Protein AF-A0A7S4W4R9-F1 (afdb_monomer_lite)

Organism: NCBI:txid311494

Foldseek 3Di:
DDDDDDDDDDDDPPPPPPPPPDDDDDADLVRVLVLVLCCVQPVVVNDCPVVVVLVVVVVCVVVVNDDPVVSVVVVCVVVVVVVVSCVVCVVVSVVSVVPPPVPCDPPDDDPDDDDDDDDDDDDDDDDDDDDDDD

Structure (mmCIF, N/CA/C/O backbone):
data_AF-A0A7S4W4R9-F1
#
_entry.id   AF-A0A7S4W4R9-F1
#
loop_
_atom_site.group_PDB
_atom_site.id
_atom_site.type_symbol
_atom_site.label_atom_id
_atom_site.label_alt_id
_atom_site.label_comp_id
_atom_site.label_asym_id
_atom_site.label_entity_id
_atom_site.label_seq_id
_atom_site.pdbx_PDB_ins_code
_atom_site.Cartn_x
_atom_site.Cartn_y
_atom_site.Cartn_z
_atom_site.occupancy
_atom_site.B_iso_or_equiv
_atom_site.auth_seq_id
_atom_site.auth_comp_id
_atom_site.auth_asym_id
_atom_site.auth_atom_id
_atom_site.pdbx_PDB_model_num
ATOM 1 N N . LYS A 1 1 ? 87.276 -8.033 19.273 1.00 43.31 1 LYS A N 1
ATOM 2 C CA . LYS A 1 1 ? 86.221 -7.350 18.477 1.00 43.31 1 LYS A CA 1
ATOM 3 C C . LYS A 1 1 ? 84.965 -8.210 18.523 1.00 43.31 1 LYS A C 1
ATOM 5 O O . LYS A 1 1 ? 85.010 -9.317 18.017 1.00 43.31 1 LYS A O 1
ATOM 10 N N . GLY A 1 2 ? 83.889 -7.735 19.144 1.00 46.25 2 GLY A N 1
ATOM 11 C CA . GLY A 1 2 ? 82.620 -8.465 19.208 1.00 46.25 2 GLY A CA 1
ATOM 12 C C . GLY A 1 2 ? 81.590 -7.671 20.000 1.00 46.25 2 GLY A C 1
ATOM 13 O O . GLY A 1 2 ? 81.431 -7.888 21.192 1.00 46.25 2 GLY A O 1
ATOM 14 N N . LYS A 1 3 ? 80.945 -6.690 19.359 1.00 40.06 3 LYS A N 1
ATOM 15 C CA . LYS A 1 3 ? 79.776 -5.993 19.913 1.00 40.06 3 LYS A CA 1
ATOM 16 C C . LYS A 1 3 ? 78.532 -6.567 19.237 1.00 40.06 3 LYS A C 1
ATOM 18 O O . LYS A 1 3 ? 78.140 -6.097 18.175 1.00 40.06 3 LYS A O 1
ATOM 23 N N . GLY A 1 4 ? 77.947 -7.596 19.845 1.00 40.94 4 GLY A N 1
ATOM 24 C CA . GLY A 1 4 ? 76.592 -8.048 19.538 1.00 40.94 4 GLY A CA 1
ATOM 25 C C . GLY A 1 4 ? 75.603 -7.083 20.181 1.00 40.94 4 GLY A C 1
ATOM 26 O O . GLY A 1 4 ? 75.517 -7.006 21.403 1.00 40.94 4 GLY A O 1
ATOM 27 N N . LYS A 1 5 ? 74.913 -6.287 19.363 1.00 42.03 5 LYS A N 1
ATOM 28 C CA . LYS A 1 5 ? 73.899 -5.333 19.816 1.00 42.03 5 LYS A CA 1
ATOM 29 C C . LYS A 1 5 ? 72.532 -5.963 19.572 1.00 42.03 5 LYS A C 1
ATOM 31 O O . LYS A 1 5 ? 72.115 -6.103 18.426 1.00 42.03 5 LYS A O 1
ATOM 36 N N . GLY A 1 6 ? 71.870 -6.366 20.653 1.00 40.69 6 GLY A N 1
ATOM 37 C CA . GLY A 1 6 ? 70.477 -6.785 20.619 1.00 40.69 6 GLY A CA 1
ATOM 38 C C . GLY A 1 6 ? 69.566 -5.640 20.172 1.00 40.69 6 GLY A C 1
ATOM 39 O O . GLY A 1 6 ? 69.774 -4.480 20.534 1.00 40.69 6 GLY A O 1
ATOM 40 N N . LYS A 1 7 ? 68.543 -5.987 19.395 1.00 38.56 7 LYS A N 1
ATOM 41 C CA . LYS A 1 7 ? 67.310 -5.214 19.261 1.00 38.56 7 LYS A CA 1
ATOM 42 C C . LYS A 1 7 ? 66.155 -6.202 19.320 1.00 38.56 7 LYS A C 1
ATOM 44 O O . LYS A 1 7 ? 65.970 -6.994 18.403 1.00 38.56 7 LYS A O 1
ATOM 49 N N . GLY A 1 8 ? 65.439 -6.173 20.437 1.00 31.72 8 GLY A N 1
ATOM 50 C CA . GLY A 1 8 ? 64.112 -6.754 20.526 1.00 31.72 8 GLY A CA 1
ATOM 51 C C . GLY A 1 8 ? 63.072 -5.865 19.849 1.00 31.72 8 GLY A C 1
ATOM 52 O O . GLY A 1 8 ? 63.358 -4.726 19.474 1.00 31.72 8 GLY A O 1
ATOM 53 N N . GLY A 1 9 ? 61.854 -6.396 19.787 1.00 31.45 9 GLY A N 1
ATOM 54 C CA . GLY A 1 9 ? 60.641 -5.588 19.797 1.00 31.45 9 GLY A CA 1
ATOM 55 C C . GLY A 1 9 ? 59.827 -5.598 18.509 1.00 31.45 9 GLY A C 1
ATOM 56 O O . GLY A 1 9 ? 60.102 -4.824 17.604 1.00 31.45 9 GLY A O 1
ATOM 57 N N . ALA A 1 10 ? 58.773 -6.417 18.540 1.00 39.72 10 ALA A N 1
ATOM 58 C CA . ALA A 1 10 ? 57.472 -6.221 17.899 1.00 39.72 10 ALA A CA 1
ATOM 59 C C . ALA A 1 10 ? 57.421 -6.117 16.362 1.00 39.72 10 ALA A C 1
ATOM 61 O O . ALA A 1 10 ? 57.492 -5.041 15.779 1.00 39.72 10 ALA A O 1
ATOM 62 N N . ALA A 1 11 ? 57.134 -7.249 15.716 1.00 40.50 11 ALA A N 1
ATOM 63 C CA . ALA A 1 11 ? 56.286 -7.240 14.530 1.00 40.50 11 ALA A CA 1
ATOM 64 C C . ALA A 1 11 ? 54.888 -7.676 14.981 1.00 40.50 11 ALA A C 1
ATOM 66 O O . ALA A 1 11 ? 54.640 -8.857 15.222 1.00 40.50 11 ALA A O 1
ATOM 67 N N . GLU A 1 12 ? 54.017 -6.687 15.173 1.00 39.41 12 GLU A N 1
ATOM 68 C CA . GLU A 1 12 ? 52.585 -6.867 15.377 1.00 39.41 12 GLU A CA 1
ATOM 69 C C . GLU A 1 12 ? 52.028 -7.808 14.307 1.00 39.41 12 GLU A C 1
ATOM 71 O O . GLU A 1 12 ? 52.211 -7.604 13.101 1.00 39.41 12 GLU A O 1
ATOM 76 N N . GLY A 1 13 ? 51.345 -8.859 14.760 1.00 38.56 13 GLY A N 1
ATOM 77 C CA . GLY A 1 13 ? 50.538 -9.688 13.889 1.00 38.56 13 GLY A CA 1
ATOM 78 C C . GLY A 1 13 ? 49.513 -8.800 13.198 1.00 38.56 13 GLY A C 1
ATOM 79 O O . GLY A 1 13 ? 48.609 -8.271 13.840 1.00 38.56 13 GLY A O 1
ATOM 80 N N . LYS A 1 14 ? 49.646 -8.642 11.877 1.00 41.41 14 LYS A N 1
ATOM 81 C CA . LYS A 1 14 ? 48.562 -8.158 11.022 1.00 41.41 14 LYS A CA 1
ATOM 82 C C . LYS A 1 14 ? 47.453 -9.203 11.056 1.00 41.41 14 LYS A C 1
ATOM 84 O O . LYS A 1 14 ? 47.350 -10.040 10.162 1.00 41.41 14 LYS A O 1
ATOM 89 N N . GLY A 1 15 ? 46.637 -9.154 12.106 1.00 39.94 15 GLY A N 1
ATOM 90 C CA . GLY A 1 15 ? 45.288 -9.679 12.067 1.00 39.94 15 GLY A CA 1
ATOM 91 C C . GLY A 1 15 ? 44.598 -8.962 10.921 1.00 39.94 15 GLY A C 1
ATOM 92 O O . GLY A 1 15 ? 44.301 -7.771 11.005 1.00 39.94 15 GLY A O 1
ATOM 93 N N . SER A 1 16 ? 44.421 -9.665 9.809 1.00 53.62 16 SER A N 1
ATOM 94 C CA . SER A 1 16 ? 43.418 -9.297 8.828 1.00 53.62 16 SER A CA 1
ATOM 95 C C . SER A 1 16 ? 42.101 -9.371 9.585 1.00 53.62 16 SER A C 1
ATOM 97 O O . SER A 1 16 ? 41.552 -10.446 9.794 1.00 53.62 16 SER A O 1
ATOM 99 N N . GLN A 1 17 ? 41.652 -8.229 10.105 1.00 60.06 17 GLN A N 1
ATOM 100 C CA . GLN A 1 17 ? 40.283 -8.088 10.561 1.00 60.06 17 GLN A CA 1
ATOM 101 C C . GLN A 1 17 ? 39.421 -8.282 9.318 1.00 60.06 17 GLN A C 1
ATOM 103 O O . GLN A 1 17 ? 39.212 -7.360 8.530 1.00 60.06 17 GLN A O 1
ATOM 108 N N . GLU A 1 18 ? 39.003 -9.525 9.103 1.00 61.38 18 GLU A N 1
ATOM 109 C CA . GLU A 1 18 ? 37.887 -9.870 8.247 1.00 61.38 18 GLU A CA 1
ATOM 110 C C . GLU A 1 18 ? 36.718 -9.023 8.748 1.00 61.38 18 GLU A C 1
A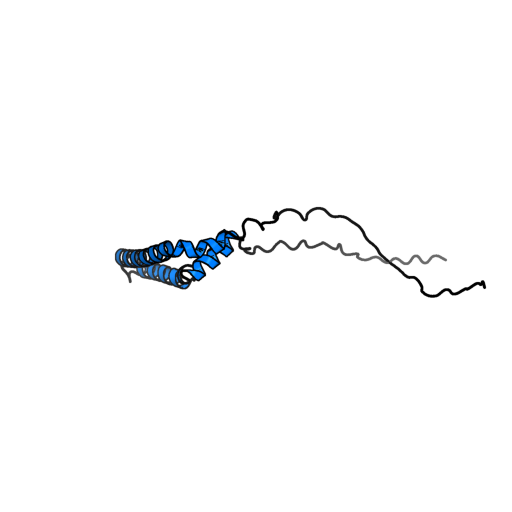TOM 112 O O . GLU A 1 18 ? 36.193 -9.241 9.842 1.00 61.38 18 GLU A O 1
ATOM 117 N N . ARG A 1 19 ? 36.402 -7.944 8.018 1.00 64.25 19 ARG A N 1
ATOM 118 C CA . ARG A 1 19 ? 35.240 -7.118 8.334 1.00 64.25 19 ARG A CA 1
ATOM 119 C C . ARG A 1 19 ? 34.048 -8.059 8.315 1.00 64.25 19 ARG A C 1
ATOM 121 O O . ARG A 1 19 ? 33.692 -8.562 7.253 1.00 64.25 19 ARG A O 1
ATOM 128 N N . VAL A 1 20 ? 33.450 -8.275 9.484 1.00 63.97 20 VAL A N 1
ATOM 129 C CA . VAL A 1 20 ? 32.154 -8.937 9.610 1.00 63.97 20 VAL A CA 1
ATOM 130 C C . VAL A 1 20 ? 31.231 -8.270 8.598 1.00 63.97 20 VAL A C 1
ATOM 132 O O . VAL A 1 20 ? 31.026 -7.055 8.662 1.00 63.97 20 VAL A O 1
ATOM 135 N N . ALA A 1 21 ? 30.752 -9.040 7.620 1.00 70.88 21 ALA A N 1
ATOM 136 C CA . ALA A 1 21 ? 29.835 -8.538 6.611 1.00 70.88 21 ALA A CA 1
ATOM 137 C C . ALA A 1 21 ? 28.650 -7.880 7.333 1.00 70.88 21 ALA A C 1
ATOM 139 O O . ALA A 1 21 ? 27.955 -8.520 8.127 1.00 70.88 21 ALA A O 1
ATOM 140 N N . SER A 1 22 ? 28.470 -6.573 7.135 1.00 81.00 22 SER A N 1
ATOM 141 C CA . SER A 1 22 ? 27.372 -5.836 7.753 1.00 81.00 22 SER A CA 1
ATOM 142 C C . SER A 1 22 ? 26.045 -6.406 7.252 1.00 81.00 22 SER A C 1
ATOM 144 O O . SER A 1 22 ? 25.896 -6.689 6.063 1.00 81.00 22 SER A O 1
ATOM 146 N N . ARG A 1 23 ? 25.062 -6.583 8.145 1.00 86.75 23 ARG A N 1
ATOM 147 C CA . ARG A 1 23 ? 23.721 -7.047 7.760 1.00 86.75 23 ARG A CA 1
ATOM 148 C C . ARG A 1 23 ? 22.991 -5.899 7.065 1.00 86.75 23 ARG A C 1
ATOM 150 O O . ARG A 1 23 ? 22.440 -5.029 7.731 1.00 86.75 23 ARG A O 1
ATOM 157 N N . HIS A 1 24 ? 23.041 -5.876 5.739 1.00 91.06 24 HIS A N 1
ATOM 158 C CA . HIS A 1 24 ? 22.332 -4.913 4.904 1.00 91.06 24 HIS A CA 1
ATOM 159 C C . HIS A 1 24 ? 21.387 -5.647 3.952 1.00 91.06 24 HIS A C 1
ATOM 161 O O . HIS A 1 24 ? 21.647 -6.782 3.554 1.00 91.06 24 HIS A O 1
ATOM 167 N N . MET A 1 25 ? 20.275 -4.999 3.608 1.00 91.38 25 MET A N 1
ATOM 168 C CA . MET A 1 25 ? 19.286 -5.547 2.682 1.00 91.38 25 MET A CA 1
ATOM 169 C C . MET A 1 25 ? 19.735 -5.279 1.245 1.00 91.38 25 MET A C 1
ATOM 171 O O . MET A 1 25 ? 19.865 -4.122 0.846 1.00 91.38 25 MET A O 1
ATOM 175 N N . VAL A 1 26 ? 19.954 -6.341 0.468 1.00 91.94 26 VAL A N 1
ATOM 176 C CA . VAL A 1 26 ? 20.214 -6.258 -0.976 1.00 91.94 26 VAL A CA 1
ATOM 177 C C . VAL A 1 26 ? 18.952 -6.720 -1.709 1.00 91.94 26 VAL A C 1
ATOM 179 O O . VAL A 1 26 ? 18.553 -7.874 -1.535 1.00 91.94 26 VAL A O 1
ATOM 182 N N . PRO A 1 27 ? 18.283 -5.854 -2.492 1.00 93.19 27 PRO A N 1
ATOM 183 C CA . PRO A 1 27 ? 17.062 -6.237 -3.184 1.00 93.19 27 PRO A CA 1
ATOM 184 C C . PRO A 1 27 ? 17.373 -7.202 -4.329 1.00 93.19 27 PRO A C 1
ATOM 186 O O . PRO A 1 27 ? 18.337 -7.026 -5.076 1.00 93.19 27 PRO A O 1
ATOM 189 N N . THR A 1 28 ? 16.529 -8.217 -4.489 1.00 93.88 28 THR A N 1
ATOM 190 C CA . THR A 1 28 ? 16.637 -9.143 -5.618 1.00 93.88 28 THR A CA 1
ATOM 191 C C . THR A 1 28 ? 16.158 -8.469 -6.909 1.00 93.88 28 THR A C 1
ATOM 193 O O . THR A 1 28 ? 15.332 -7.552 -6.858 1.00 93.88 28 THR A O 1
ATOM 196 N N . PRO A 1 29 ? 16.606 -8.925 -8.090 1.00 91.06 29 PRO A N 1
ATOM 197 C CA . PRO A 1 29 ? 16.125 -8.389 -9.368 1.00 91.06 29 PRO A CA 1
ATOM 198 C C . PRO A 1 29 ? 14.607 -8.516 -9.549 1.00 91.06 29 PRO A C 1
ATOM 200 O O . PRO A 1 29 ? 13.965 -7.603 -10.074 1.00 91.06 29 PRO A O 1
ATOM 203 N N . LEU A 1 30 ? 14.017 -9.598 -9.032 1.00 92.75 30 LEU A N 1
ATOM 204 C CA . LEU A 1 30 ? 12.566 -9.763 -8.969 1.00 92.75 30 LEU A CA 1
ATOM 205 C C . LEU A 1 30 ? 11.920 -8.711 -8.055 1.00 92.75 30 LEU A C 1
ATOM 207 O O . LEU A 1 30 ? 10.967 -8.052 -8.461 1.00 92.75 30 LEU A O 1
ATOM 211 N N . GLY A 1 31 ? 12.471 -8.494 -6.856 1.00 92.75 31 GLY A N 1
ATOM 212 C CA . GLY A 1 31 ? 11.989 -7.471 -5.924 1.00 92.75 31 GLY A CA 1
ATOM 213 C C . GLY A 1 31 ? 12.035 -6.061 -6.519 1.00 92.75 31 GLY A C 1
ATOM 214 O O . GLY A 1 31 ? 11.061 -5.321 -6.426 1.00 92.75 31 GLY A O 1
ATOM 215 N N . LEU A 1 32 ? 13.121 -5.714 -7.217 1.00 93.50 32 LEU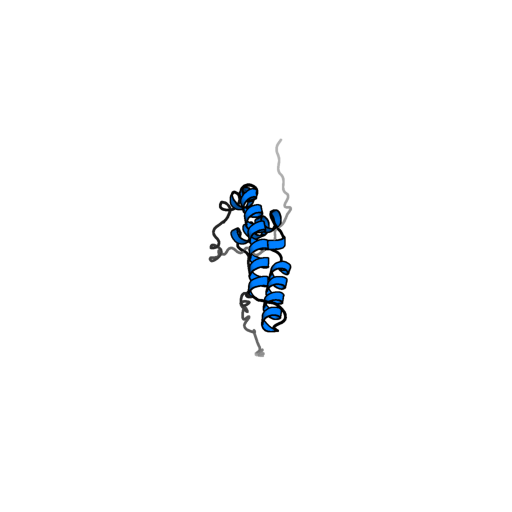 A N 1
ATOM 216 C CA . LEU A 1 32 ? 13.231 -4.444 -7.945 1.00 93.50 32 LEU A CA 1
ATOM 217 C C . LEU A 1 32 ? 12.175 -4.312 -9.049 1.00 93.50 32 LEU A C 1
ATOM 219 O O . LEU A 1 32 ? 11.666 -3.217 -9.278 1.00 93.50 32 LEU A O 1
ATOM 223 N N . SER A 1 33 ? 11.858 -5.408 -9.740 1.00 93.81 33 SER A N 1
ATOM 224 C CA . SER A 1 33 ? 10.831 -5.424 -10.789 1.00 93.81 33 SER A CA 1
ATOM 225 C C . SER A 1 33 ? 9.441 -5.191 -10.208 1.00 93.81 33 SER A C 1
ATOM 227 O O . SER A 1 33 ? 8.701 -4.376 -10.748 1.00 93.81 33 SER A O 1
ATOM 229 N N . PHE A 1 34 ? 9.121 -5.806 -9.065 1.00 93.50 34 PHE A N 1
ATOM 230 C CA . PHE A 1 34 ? 7.875 -5.533 -8.353 1.00 93.50 34 PHE A CA 1
ATOM 231 C C . PHE A 1 34 ? 7.784 -4.086 -7.876 1.00 93.50 34 PHE A C 1
ATOM 233 O O . PHE A 1 34 ? 6.794 -3.427 -8.170 1.00 93.50 34 PHE A O 1
ATOM 240 N N . CYS A 1 35 ? 8.811 -3.556 -7.208 1.00 93.31 35 CYS A N 1
ATOM 241 C CA . CYS A 1 35 ? 8.781 -2.166 -6.750 1.00 93.31 35 CYS A CA 1
ATOM 242 C C . CYS A 1 35 ? 8.548 -1.189 -7.912 1.00 93.31 35 CYS A C 1
ATOM 244 O O . CYS A 1 35 ? 7.722 -0.291 -7.796 1.00 93.31 35 CYS A O 1
ATOM 246 N N . ALA A 1 36 ? 9.226 -1.392 -9.046 1.00 93.12 36 ALA A N 1
ATOM 247 C CA . ALA A 1 36 ? 9.042 -0.554 -10.228 1.00 93.12 36 ALA A CA 1
ATOM 248 C C . ALA A 1 36 ? 7.645 -0.711 -10.859 1.00 93.12 36 ALA A C 1
ATOM 250 O O . ALA A 1 36 ? 7.043 0.280 -11.260 1.00 93.12 36 ALA A O 1
ATOM 251 N N . ALA A 1 37 ? 7.114 -1.936 -10.912 1.00 93.31 37 ALA A N 1
ATOM 252 C CA . ALA A 1 37 ? 5.780 -2.218 -11.431 1.00 93.31 37 ALA A CA 1
ATOM 253 C C . ALA A 1 37 ? 4.675 -1.550 -10.595 1.00 93.31 37 ALA A C 1
ATOM 255 O O . ALA A 1 37 ? 3.792 -0.891 -11.143 1.00 93.31 37 ALA A O 1
ATOM 256 N N . PHE A 1 38 ? 4.740 -1.685 -9.268 1.00 93.94 38 PHE A N 1
ATOM 257 C CA . PHE A 1 38 ? 3.780 -1.056 -8.361 1.00 93.94 38 PHE A CA 1
ATOM 258 C C . PHE A 1 38 ? 3.881 0.472 -8.398 1.00 93.94 38 PHE A C 1
ATOM 260 O O . PHE A 1 38 ? 2.847 1.126 -8.457 1.00 93.94 38 PHE A O 1
ATOM 267 N N . GLU A 1 39 ? 5.092 1.039 -8.465 1.00 93.88 39 GLU A N 1
ATOM 268 C CA . GLU A 1 39 ? 5.269 2.491 -8.615 1.00 93.88 39 GLU A CA 1
ATOM 269 C C . GLU A 1 39 ? 4.693 3.018 -9.942 1.00 93.88 39 GLU A C 1
ATOM 271 O O . GLU A 1 39 ? 4.243 4.158 -9.996 1.00 93.88 39 GLU A O 1
ATOM 276 N N . GLU A 1 40 ? 4.672 2.219 -11.017 1.00 92.50 40 GLU A N 1
ATOM 277 C CA . GLU A 1 40 ? 4.085 2.659 -12.289 1.00 92.50 40 GLU A CA 1
ATOM 278 C C . GLU A 1 40 ? 2.548 2.614 -12.302 1.00 92.50 40 GLU A C 1
ATOM 280 O O . GLU A 1 40 ? 1.915 3.478 -12.916 1.00 92.50 40 GLU A O 1
ATOM 285 N N . LEU A 1 41 ? 1.937 1.603 -11.677 1.00 92.62 41 LEU A N 1
ATOM 286 C CA . LEU A 1 41 ? 0.476 1.473 -11.660 1.00 92.62 41 LEU A CA 1
ATOM 287 C C . LEU A 1 41 ? -0.173 2.328 -10.576 1.00 92.62 41 LEU A C 1
ATOM 289 O O . LEU A 1 41 ? -1.075 3.108 -10.866 1.00 92.62 41 LEU A O 1
ATOM 293 N N . ASP A 1 42 ? 0.273 2.164 -9.334 1.00 93.31 42 ASP A N 1
ATOM 294 C CA . ASP A 1 42 ? -0.282 2.855 -8.178 1.00 93.31 42 ASP A CA 1
ATOM 295 C C . ASP A 1 42 ? 0.815 3.048 -7.114 1.00 93.31 42 ASP A C 1
ATOM 297 O O . ASP A 1 42 ? 1.016 2.176 -6.259 1.00 93.31 42 ASP A O 1
ATOM 301 N N . PRO A 1 43 ? 1.510 4.204 -7.129 1.00 93.19 43 PRO A N 1
ATOM 302 C CA . PRO A 1 43 ? 2.527 4.545 -6.137 1.00 93.19 43 PRO A CA 1
ATOM 303 C C . PRO A 1 43 ? 2.024 4.491 -4.695 1.00 93.19 43 PRO A C 1
ATOM 305 O O . PRO A 1 43 ? 2.804 4.398 -3.754 1.00 93.19 43 PRO A O 1
ATOM 308 N N . GLU A 1 44 ? 0.717 4.607 -4.476 1.00 94.31 44 GLU A N 1
ATOM 309 C CA . GLU A 1 44 ? 0.166 4.549 -3.132 1.00 94.31 44 GLU A CA 1
ATOM 310 C C . GLU A 1 44 ? 0.325 3.151 -2.520 1.00 94.31 44 GLU A C 1
ATOM 312 O O . GLU A 1 44 ? 0.478 3.042 -1.308 1.00 94.31 44 GLU A O 1
ATOM 317 N N . LEU A 1 45 ? 0.358 2.093 -3.342 1.00 92.56 45 LEU A N 1
ATOM 318 C CA . LEU A 1 45 ? 0.531 0.708 -2.890 1.00 92.56 45 LEU A CA 1
ATOM 319 C C . LEU A 1 45 ? 1.966 0.389 -2.439 1.00 92.56 45 LEU A C 1
ATOM 321 O O . LEU A 1 45 ? 2.157 -0.503 -1.614 1.00 92.56 45 LEU A O 1
ATOM 325 N N . SER A 1 46 ? 2.972 1.091 -2.970 1.00 92.06 46 SER A N 1
ATOM 326 C CA . SER A 1 46 ? 4.389 0.929 -2.601 1.00 92.06 46 SER A CA 1
ATOM 327 C C . SER A 1 46 ? 4.817 1.874 -1.473 1.00 92.06 46 SER A C 1
ATOM 329 O O . SER A 1 46 ? 5.796 1.604 -0.772 1.00 92.06 46 SER A O 1
ATOM 331 N N . ARG A 1 47 ? 4.111 2.997 -1.290 1.00 93.88 47 ARG A N 1
ATOM 332 C CA . ARG A 1 47 ? 4.505 4.046 -0.347 1.00 93.88 47 ARG A CA 1
ATOM 333 C C . ARG A 1 47 ? 3.974 3.785 1.073 1.00 93.88 47 ARG A C 1
ATOM 335 O O . ARG A 1 47 ? 2.816 3.417 1.251 1.00 93.88 47 ARG A O 1
ATOM 342 N N . PRO A 1 48 ? 4.768 4.087 2.119 1.00 96.81 48 PRO A N 1
ATOM 343 C CA . PRO A 1 48 ? 4.360 3.905 3.517 1.00 96.81 48 PRO A CA 1
ATOM 344 C C . PRO A 1 48 ? 3.059 4.593 3.991 1.00 96.81 48 PRO A C 1
ATOM 346 O O . PRO A 1 48 ? 2.421 4.034 4.884 1.00 96.81 48 PRO A O 1
ATOM 349 N N . PRO A 1 49 ? 2.633 5.772 3.481 1.00 96.25 49 PRO A N 1
ATOM 350 C CA . PRO A 1 49 ? 1.529 6.529 4.075 1.00 96.25 49 PRO A CA 1
ATOM 351 C C . PRO A 1 49 ? 0.197 5.784 4.165 1.00 96.25 49 PRO A C 1
ATOM 353 O O . PRO A 1 49 ? -0.486 5.913 5.178 1.00 96.25 49 PRO A O 1
ATOM 356 N N . ILE A 1 50 ? -0.170 4.983 3.155 1.00 95.12 50 ILE A N 1
ATOM 357 C CA . ILE A 1 50 ? -1.439 4.239 3.193 1.00 95.12 50 ILE A CA 1
ATOM 358 C C . ILE A 1 50 ? -1.448 3.243 4.352 1.00 95.12 50 ILE A C 1
ATOM 360 O O . ILE A 1 50 ? -2.429 3.143 5.084 1.00 95.12 50 ILE A O 1
ATOM 364 N N . ARG A 1 51 ? -0.317 2.564 4.573 1.00 96.69 51 ARG A N 1
ATOM 365 C CA . ARG A 1 51 ? -0.165 1.598 5.654 1.00 96.69 51 ARG A CA 1
ATOM 366 C C . ARG A 1 51 ? -0.097 2.288 7.013 1.00 96.69 51 ARG A C 1
ATOM 368 O O . ARG A 1 51 ? -0.755 1.832 7.942 1.00 96.69 51 ARG A O 1
ATOM 375 N N . ALA A 1 52 ? 0.623 3.403 7.109 1.00 97.56 52 ALA A N 1
ATOM 376 C CA . ALA A 1 52 ? 0.682 4.204 8.329 1.00 97.56 52 ALA A CA 1
ATOM 377 C C . ALA A 1 52 ? -0.716 4.687 8.757 1.00 97.56 52 ALA A C 1
ATOM 379 O O . ALA A 1 52 ? -1.070 4.594 9.928 1.00 97.56 52 ALA A O 1
ATOM 380 N N . PHE A 1 53 ? -1.543 5.127 7.804 1.00 95.94 53 PHE A N 1
ATOM 381 C CA . PHE A 1 53 ? -2.930 5.513 8.064 1.00 95.94 53 PHE A CA 1
ATOM 382 C C . PHE A 1 53 ? -3.790 4.338 8.561 1.00 95.94 53 PHE A C 1
ATOM 384 O O . PHE A 1 53 ? -4.598 4.498 9.473 1.00 95.94 53 PHE A O 1
ATOM 391 N N . MET A 1 54 ? -3.617 3.135 8.004 1.00 97.06 54 MET A N 1
ATOM 392 C CA . MET A 1 54 ? -4.304 1.934 8.503 1.00 97.06 54 MET A CA 1
ATOM 393 C C . MET A 1 54 ? -3.900 1.600 9.941 1.00 97.06 54 MET A C 1
ATOM 395 O O . MET A 1 54 ? -4.756 1.307 10.768 1.00 97.06 54 MET A O 1
ATOM 399 N N . GLU A 1 55 ? -2.610 1.674 10.259 1.00 97.69 55 GLU A N 1
ATOM 400 C CA . GLU A 1 55 ? -2.101 1.398 11.607 1.00 97.69 55 GLU A CA 1
ATOM 401 C C . GLU A 1 55 ? -2.585 2.436 12.629 1.00 97.69 55 GLU A C 1
ATOM 403 O O . GLU A 1 55 ? -2.929 2.075 13.753 1.00 97.69 55 GLU A O 1
ATOM 408 N N . GLN A 1 56 ? -2.713 3.705 12.227 1.00 97.75 56 GLN A N 1
ATOM 409 C CA . GLN A 1 56 ? -3.337 4.743 13.052 1.00 97.75 56 GLN A CA 1
ATOM 410 C C . GLN A 1 56 ? -4.813 4.452 13.340 1.00 97.75 56 GLN A C 1
ATOM 412 O O . GLN A 1 56 ? -5.242 4.604 14.480 1.00 97.75 56 GLN A O 1
ATOM 417 N N . GLN A 1 57 ? -5.581 3.986 12.352 1.00 97.38 57 GLN A N 1
ATOM 418 C CA . GLN A 1 57 ? -6.974 3.585 12.583 1.00 97.38 57 GLN A CA 1
ATOM 419 C C . GLN A 1 57 ? -7.064 2.400 13.552 1.00 97.38 57 GLN A C 1
ATOM 421 O O . GLN A 1 57 ? -7.924 2.387 14.427 1.00 97.38 57 GLN A O 1
ATOM 426 N N . VAL A 1 58 ? -6.148 1.429 13.454 1.00 97.75 58 VAL A N 1
ATOM 427 C CA . VAL A 1 58 ? -6.070 0.317 14.417 1.00 97.75 58 VAL A CA 1
ATOM 428 C C . VAL A 1 58 ? -5.792 0.831 15.833 1.00 97.75 58 VAL A C 1
ATOM 430 O O . VAL A 1 58 ? -6.423 0.364 16.780 1.00 97.75 58 VAL A O 1
ATOM 433 N N . GLN A 1 59 ? -4.910 1.822 15.983 1.00 98.06 59 GLN A N 1
ATOM 434 C CA . GLN A 1 59 ? -4.674 2.473 17.274 1.00 98.06 59 GLN A CA 1
ATOM 435 C C . GLN A 1 59 ? -5.935 3.181 17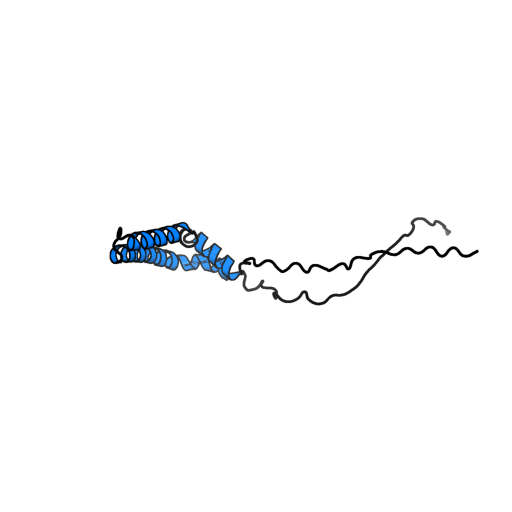.794 1.00 98.06 59 GLN A C 1
ATOM 437 O O . GLN A 1 59 ? -6.301 3.007 18.950 1.00 98.06 59 GLN A O 1
ATOM 442 N N . GLN A 1 60 ? -6.650 3.912 16.938 1.00 97.75 60 GLN A N 1
ATOM 443 C CA . GLN A 1 60 ? -7.887 4.606 17.313 1.00 97.75 60 GLN A CA 1
ATOM 444 C C . GLN A 1 60 ? -9.013 3.647 17.724 1.00 97.75 60 GLN A C 1
ATOM 446 O O . GLN A 1 60 ? -9.790 3.974 18.618 1.00 97.75 60 GLN A O 1
ATOM 451 N N . ILE A 1 61 ? -9.088 2.455 17.124 1.00 97.94 61 ILE A N 1
ATOM 452 C CA . ILE A 1 61 ? -9.996 1.389 17.578 1.00 97.94 61 ILE A CA 1
ATOM 453 C C . ILE A 1 61 ? -9.607 0.928 18.988 1.00 97.94 61 ILE A C 1
ATOM 455 O O . ILE A 1 61 ? -10.477 0.765 19.841 1.00 97.94 61 ILE A O 1
ATOM 459 N N . ALA A 1 62 ? -8.311 0.739 19.255 1.00 97.69 62 ALA A N 1
ATOM 460 C CA . ALA A 1 62 ? -7.830 0.344 20.580 1.00 97.69 62 ALA A CA 1
ATOM 461 C C . ALA A 1 62 ? -8.129 1.407 21.653 1.00 97.69 62 ALA A C 1
ATOM 463 O O . ALA A 1 62 ? -8.446 1.058 22.789 1.00 97.69 62 ALA A O 1
ATOM 464 N N . ASP A 1 63 ? -8.097 2.685 21.271 1.00 97.88 63 ASP A N 1
ATOM 465 C CA . ASP A 1 63 ? -8.455 3.815 22.134 1.00 97.88 63 ASP A CA 1
ATOM 466 C C . ASP A 1 63 ? -9.984 3.998 22.280 1.00 97.88 63 ASP A C 1
ATOM 468 O O . ASP A 1 63 ? -10.437 4.858 23.037 1.00 97.88 63 ASP A O 1
ATOM 472 N N . GLY A 1 64 ? -10.795 3.204 21.567 1.00 96.62 64 GLY A N 1
ATOM 473 C CA . GLY A 1 64 ? -12.260 3.280 21.581 1.00 96.62 64 GLY A CA 1
ATOM 474 C C . GLY A 1 64 ? -12.839 4.481 20.826 1.00 96.62 64 GLY A C 1
ATOM 475 O O . GLY A 1 64 ? -13.987 4.854 21.061 1.00 96.62 64 GLY A O 1
ATOM 476 N N . LEU A 1 65 ? -12.052 5.106 19.944 1.00 96.94 65 LEU A N 1
ATOM 477 C CA . LEU A 1 65 ? -12.437 6.293 19.172 1.00 96.94 65 LEU A CA 1
ATOM 478 C C . LEU A 1 65 ? -13.134 5.956 17.848 1.00 96.94 65 LEU A C 1
ATOM 480 O O . LEU A 1 65 ? -13.882 6.785 17.335 1.00 96.94 65 LEU A O 1
ATOM 484 N N . LEU A 1 66 ? -12.868 4.775 17.285 1.00 96.56 66 LEU A N 1
ATOM 485 C CA . LEU A 1 66 ? -13.448 4.305 16.027 1.00 96.56 66 LEU A CA 1
ATOM 486 C C . LEU A 1 66 ? -14.065 2.919 16.189 1.00 96.56 66 LEU A C 1
ATOM 488 O O . LEU A 1 66 ? -13.559 2.088 16.947 1.00 96.56 66 LEU A O 1
ATOM 492 N N . ASP A 1 67 ? -15.122 2.662 15.421 1.00 97.69 67 ASP A N 1
ATOM 493 C CA . ASP A 1 67 ? -15.716 1.336 15.319 1.00 97.69 67 ASP A CA 1
ATOM 494 C C . ASP A 1 67 ? -14.917 0.443 14.359 1.00 97.69 67 ASP A C 1
ATOM 496 O O . ASP A 1 67 ? -14.498 0.847 13.270 1.00 97.69 67 ASP A O 1
ATOM 500 N N . LYS A 1 68 ? -14.701 -0.806 14.774 1.00 96.94 68 LYS A N 1
ATOM 501 C CA . LYS A 1 68 ? -13.918 -1.777 14.008 1.00 96.94 68 LYS A CA 1
ATOM 502 C C . LYS A 1 68 ? -14.582 -2.116 12.675 1.00 96.94 68 LYS A C 1
ATOM 504 O O . LYS A 1 68 ? -13.882 -2.209 11.666 1.00 96.94 68 LYS A O 1
ATOM 509 N N . ASP A 1 69 ? -15.884 -2.379 12.676 1.00 97.62 69 ASP A N 1
ATOM 510 C CA . ASP A 1 69 ? -16.574 -2.890 11.495 1.00 97.62 69 ASP A CA 1
ATOM 511 C C . ASP A 1 69 ? -16.677 -1.792 10.428 1.00 97.62 69 ASP A C 1
ATOM 513 O O . ASP A 1 69 ? -16.469 -2.064 9.242 1.00 97.62 69 ASP A O 1
ATOM 517 N N . GLU A 1 70 ? -16.853 -0.538 10.856 1.00 96.69 70 GLU A N 1
ATOM 518 C CA . GLU A 1 70 ? -16.762 0.634 9.982 1.00 96.69 70 GLU A CA 1
ATOM 519 C C . GLU A 1 70 ? -15.377 0.750 9.318 1.00 96.69 70 GLU A C 1
ATOM 521 O O . GLU A 1 70 ? -15.275 0.798 8.088 1.00 96.69 70 GLU A O 1
ATOM 526 N N . VAL A 1 71 ? -14.296 0.734 10.108 1.00 97.25 71 VAL A N 1
ATOM 527 C CA . VAL A 1 71 ? -12.919 0.854 9.594 1.00 97.25 71 VAL A CA 1
ATOM 528 C C . VAL A 1 71 ? -12.577 -0.291 8.638 1.00 97.25 71 VAL A C 1
ATOM 530 O O . VAL A 1 71 ? -11.944 -0.074 7.599 1.00 97.25 71 VAL A O 1
ATOM 533 N N . VAL A 1 72 ? -12.981 -1.523 8.956 1.00 97.75 72 VAL A N 1
ATOM 534 C CA . VAL A 1 72 ? -12.746 -2.682 8.082 1.00 97.75 72 VAL A CA 1
ATOM 535 C C . VAL A 1 72 ? -13.491 -2.519 6.759 1.00 97.75 72 VAL A C 1
ATOM 537 O O . VAL A 1 72 ? -12.882 -2.716 5.706 1.00 97.75 72 VAL A O 1
ATOM 540 N N . GLY A 1 73 ? -14.765 -2.117 6.796 1.00 97.69 73 GLY A N 1
ATOM 541 C CA . GLY A 1 73 ? -15.565 -1.871 5.596 1.00 97.69 73 GLY A CA 1
ATOM 542 C C . GLY A 1 73 ? -14.923 -0.833 4.674 1.00 97.69 73 GLY A C 1
ATOM 543 O O . GLY A 1 73 ? -14.684 -1.118 3.499 1.00 97.69 73 GLY A O 1
ATOM 544 N N . GLN A 1 74 ? -14.542 0.322 5.227 1.00 96.50 74 GLN A N 1
ATOM 545 C CA . GLN A 1 74 ? -13.900 1.404 4.473 1.00 96.50 74 GLN A CA 1
ATOM 546 C C . GLN A 1 74 ? -12.583 0.964 3.814 1.00 96.50 74 GLN A C 1
ATOM 548 O O . GLN A 1 74 ? -12.328 1.259 2.643 1.00 96.50 74 GLN A O 1
ATOM 553 N N . ASN A 1 75 ? -11.726 0.239 4.543 1.00 96.56 75 ASN A N 1
ATOM 554 C CA . ASN A 1 75 ? -10.448 -0.215 3.994 1.00 96.56 75 ASN A CA 1
ATOM 555 C C . ASN A 1 75 ? -10.639 -1.299 2.924 1.00 96.56 75 ASN A C 1
ATOM 557 O O . ASN A 1 75 ? -9.956 -1.262 1.899 1.00 96.56 75 ASN A O 1
ATOM 561 N N . LEU A 1 76 ? -11.570 -2.237 3.119 1.00 97.69 76 LEU A N 1
ATOM 562 C CA . LEU A 1 76 ? -11.872 -3.254 2.112 1.00 97.69 76 LEU A CA 1
ATOM 563 C C . LEU A 1 76 ? -12.391 -2.625 0.820 1.00 97.69 76 LEU A C 1
ATOM 565 O O . LEU A 1 76 ? -11.889 -2.965 -0.247 1.00 97.69 76 LEU A O 1
ATOM 569 N N . GLU A 1 77 ? -13.327 -1.680 0.903 1.00 97.31 77 GLU A N 1
ATOM 570 C CA . GLU A 1 77 ? -13.851 -0.978 -0.271 1.00 97.31 77 GLU A CA 1
ATOM 571 C C . GLU A 1 77 ? -12.739 -0.226 -1.021 1.00 97.31 77 GLU A C 1
ATOM 573 O O . GLU A 1 77 ? -12.583 -0.373 -2.239 1.00 97.31 77 GLU A O 1
ATOM 578 N N . ARG A 1 78 ? -11.884 0.499 -0.286 1.00 94.62 78 ARG A N 1
ATOM 579 C CA . ARG A 1 78 ? -10.739 1.224 -0.854 1.00 94.62 78 ARG A CA 1
ATOM 580 C C . ARG A 1 78 ? -9.776 0.299 -1.600 1.00 94.62 78 ARG A C 1
ATOM 582 O O . ARG A 1 78 ? -9.393 0.594 -2.733 1.00 94.62 78 ARG A O 1
ATOM 589 N N . PHE A 1 79 ? -9.367 -0.812 -0.986 1.00 96.56 79 PHE A N 1
ATOM 590 C CA . PHE A 1 79 ? -8.422 -1.743 -1.611 1.00 96.56 79 PHE A CA 1
ATOM 591 C C . PHE A 1 79 ? -9.063 -2.608 -2.697 1.00 96.56 79 PHE A C 1
ATOM 593 O O . PHE A 1 79 ? -8.374 -2.985 -3.643 1.00 96.56 79 PHE A O 1
ATOM 600 N N . HIS A 1 80 ? -10.369 -2.862 -2.627 1.00 97.56 80 HIS A N 1
ATOM 601 C CA . HIS A 1 80 ? -11.115 -3.522 -3.693 1.00 97.56 80 HIS A CA 1
ATOM 602 C C . HIS A 1 80 ? -11.082 -2.694 -4.986 1.00 97.56 80 HIS A C 1
ATOM 604 O O . HIS A 1 80 ? -10.739 -3.215 -6.048 1.00 97.56 80 HIS A O 1
ATOM 610 N N . GLY A 1 81 ? -11.339 -1.383 -4.896 1.00 96.00 81 GLY A N 1
ATOM 611 C CA . GLY A 1 81 ? -11.219 -0.474 -6.041 1.00 96.00 81 GLY A CA 1
ATOM 612 C C . GLY A 1 81 ? -9.805 -0.454 -6.631 1.00 96.00 81 GLY A C 1
ATOM 613 O O . GLY A 1 81 ? -9.631 -0.594 -7.844 1.00 96.00 81 GLY A O 1
ATOM 614 N N . LYS A 1 82 ? -8.783 -0.372 -5.769 1.00 95.00 82 LYS A N 1
ATOM 615 C CA . LYS A 1 82 ? -7.374 -0.432 -6.196 1.00 95.00 82 LYS A CA 1
ATOM 616 C C . LYS A 1 82 ? -7.020 -1.757 -6.869 1.00 95.00 82 LYS A C 1
ATOM 618 O O . LYS A 1 82 ? -6.335 -1.751 -7.885 1.00 95.00 82 LYS A O 1
ATOM 623 N N . PHE A 1 83 ? -7.510 -2.882 -6.350 1.00 96.12 83 PHE A N 1
ATOM 624 C CA . PHE A 1 83 ? -7.279 -4.200 -6.939 1.00 96.12 83 PHE A CA 1
ATOM 625 C C . PHE A 1 83 ? -7.832 -4.295 -8.365 1.00 96.12 83 PHE A C 1
ATOM 627 O O . PHE A 1 83 ? -7.132 -4.765 -9.261 1.00 96.12 83 PHE A O 1
ATOM 634 N N . HIS A 1 84 ? -9.057 -3.816 -8.595 1.00 96.88 84 HIS A N 1
ATOM 635 C CA . HIS A 1 84 ? -9.645 -3.806 -9.934 1.00 96.88 84 HIS A CA 1
ATOM 636 C C . HIS A 1 84 ? -8.850 -2.934 -10.906 1.00 96.88 84 HIS A C 1
ATOM 638 O O . HIS A 1 84 ? -8.480 -3.413 -11.976 1.00 96.88 84 HIS A O 1
ATOM 644 N N . ALA A 1 85 ? -8.506 -1.708 -10.504 1.00 93.94 85 ALA A N 1
ATOM 645 C CA . ALA A 1 85 ? -7.686 -0.817 -11.323 1.00 93.94 85 ALA A CA 1
ATOM 646 C C . ALA A 1 85 ? -6.319 -1.442 -11.659 1.00 93.94 85 ALA A C 1
ATOM 648 O O . ALA A 1 85 ? -5.888 -1.421 -12.812 1.00 93.94 85 ALA A O 1
ATOM 649 N N . PHE A 1 86 ? -5.672 -2.067 -10.670 1.00 94.38 86 PHE A N 1
ATOM 650 C CA . PHE A 1 86 ? -4.401 -2.762 -10.852 1.00 94.38 86 PHE A CA 1
ATOM 651 C C . PHE A 1 86 ? -4.524 -3.925 -11.845 1.00 94.38 86 PHE A C 1
ATOM 653 O O . PHE A 1 86 ? -3.732 -4.037 -12.781 1.00 94.38 86 PHE A O 1
ATOM 660 N N . ARG A 1 87 ? -5.538 -4.782 -11.670 1.00 94.56 87 ARG A N 1
ATOM 661 C CA . ARG A 1 87 ? -5.805 -5.934 -12.543 1.00 94.56 87 ARG A CA 1
ATOM 662 C C . ARG A 1 87 ? -6.041 -5.501 -13.988 1.00 94.56 87 ARG A C 1
ATOM 664 O O . ARG A 1 87 ? -5.478 -6.099 -14.901 1.00 94.56 87 ARG A O 1
ATOM 671 N N . ASP A 1 88 ? -6.847 -4.467 -14.197 1.00 95.56 88 ASP A N 1
ATOM 672 C CA . ASP A 1 88 ? -7.235 -4.013 -15.535 1.00 95.56 88 ASP A CA 1
ATOM 673 C C . ASP A 1 88 ? -6.043 -3.417 -16.316 1.00 95.56 88 ASP A C 1
ATOM 675 O O . ASP A 1 88 ? -6.056 -3.338 -17.546 1.00 95.56 88 ASP A O 1
ATOM 679 N N . GLN A 1 89 ? -4.968 -3.051 -15.612 1.00 93.44 89 GLN A N 1
ATOM 680 C CA . GLN A 1 89 ? -3.735 -2.502 -16.177 1.00 93.44 89 GLN A CA 1
ATOM 681 C C . GLN A 1 89 ? -2.542 -3.469 -16.125 1.00 93.44 89 GLN A C 1
ATOM 683 O O . GLN A 1 89 ? -1.425 -3.075 -16.466 1.00 93.44 89 GLN A O 1
ATOM 688 N N . LEU A 1 90 ? -2.760 -4.735 -15.755 1.00 90.94 90 LEU A N 1
ATOM 689 C CA . LEU A 1 90 ? -1.695 -5.721 -15.542 1.00 90.94 90 LEU A CA 1
ATOM 690 C C . LEU A 1 90 ? -0.816 -5.944 -16.785 1.00 90.94 90 LEU A C 1
ATOM 692 O O . LEU A 1 90 ? 0.393 -6.119 -16.663 1.00 90.94 90 LEU A O 1
ATOM 696 N N . TRP A 1 91 ? -1.396 -5.847 -17.982 1.00 91.62 91 TRP A N 1
ATOM 697 C CA . TRP A 1 91 ? -0.682 -5.949 -19.262 1.00 91.62 91 TRP A CA 1
ATOM 698 C C . TRP A 1 91 ? 0.460 -4.924 -19.401 1.00 91.62 91 TRP A C 1
ATOM 700 O O . TRP A 1 91 ? 1.475 -5.197 -20.037 1.00 91.62 91 TRP A O 1
ATOM 710 N N . ARG A 1 92 ? 0.361 -3.751 -18.753 1.00 90.19 92 ARG A N 1
ATOM 711 C CA . ARG A 1 92 ? 1.425 -2.728 -18.765 1.00 90.19 92 ARG A CA 1
ATOM 712 C C . ARG A 1 92 ? 2.688 -3.188 -18.042 1.00 90.19 92 ARG A C 1
ATOM 714 O O . ARG A 1 92 ? 3.755 -2.606 -18.279 1.00 90.19 92 ARG A O 1
ATOM 721 N N . LEU A 1 93 ? 2.558 -4.187 -17.164 1.00 90.19 93 LEU A N 1
ATOM 722 C CA . LEU A 1 93 ? 3.622 -4.673 -16.297 1.00 90.19 93 LEU A CA 1
ATOM 723 C C . LEU A 1 93 ? 4.494 -5.759 -16.917 1.00 90.19 93 LEU A C 1
ATOM 725 O O . LEU A 1 93 ? 5.593 -5.991 -16.417 1.00 90.19 93 LEU A O 1
ATOM 729 N N . GLU A 1 94 ? 4.067 -6.382 -18.017 1.00 89.00 94 GLU A N 1
ATOM 730 C CA . GLU A 1 94 ? 4.807 -7.472 -18.668 1.00 89.00 94 GLU A CA 1
ATOM 731 C C . GLU A 1 94 ? 6.265 -7.087 -18.970 1.00 89.00 94 GLU A C 1
ATOM 733 O O . GLU A 1 94 ? 7.183 -7.895 -18.806 1.00 89.00 94 GLU A O 1
ATOM 738 N N . ARG A 1 95 ? 6.518 -5.816 -19.309 1.00 89.81 95 ARG A N 1
ATOM 739 C CA . ARG A 1 95 ? 7.869 -5.296 -19.581 1.00 89.81 95 ARG A CA 1
ATOM 740 C C . ARG A 1 95 ? 8.835 -5.397 -18.392 1.00 89.81 95 ARG A C 1
ATOM 742 O O . ARG A 1 95 ? 10.043 -5.463 -18.599 1.00 89.81 95 ARG A O 1
ATOM 749 N N . PHE A 1 96 ? 8.335 -5.380 -17.152 1.00 88.50 96 PHE A N 1
ATOM 750 C CA . PHE A 1 96 ? 9.185 -5.447 -15.957 1.00 88.50 96 PHE A CA 1
ATOM 751 C C . PHE A 1 96 ? 9.699 -6.863 -15.694 1.00 88.50 96 PHE A C 1
ATOM 753 O O . PHE A 1 96 ? 10.742 -7.012 -15.057 1.00 88.50 96 PHE A O 1
ATOM 760 N N . PHE A 1 97 ? 8.999 -7.875 -16.215 1.00 86.50 97 PHE A N 1
ATOM 761 C CA . PHE A 1 97 ? 9.278 -9.289 -15.967 1.00 86.50 97 PHE A CA 1
ATOM 762 C C . PHE A 1 97 ? 9.879 -10.010 -17.186 1.00 86.50 97 PHE A C 1
ATOM 764 O O . PHE A 1 97 ? 10.580 -10.996 -17.023 1.00 86.50 97 PHE A O 1
ATOM 771 N N . THR A 1 98 ? 9.692 -9.500 -18.406 1.00 80.12 98 THR A N 1
ATOM 772 C CA . THR A 1 98 ? 10.118 -10.182 -19.649 1.00 80.12 98 THR A CA 1
ATOM 773 C C . THR A 1 98 ? 11.584 -9.961 -20.055 1.00 80.12 98 THR A C 1
ATOM 775 O O . THR A 1 98 ? 12.075 -10.649 -20.946 1.00 80.12 98 THR A O 1
ATOM 778 N N . GLY A 1 99 ? 12.312 -9.036 -19.414 1.00 63.19 99 GLY A N 1
ATOM 779 C CA . GLY A 1 99 ? 13.644 -8.601 -19.870 1.00 63.19 99 GLY A CA 1
ATOM 780 C C . GLY A 1 99 ? 14.840 -8.914 -18.962 1.00 63.19 99 GLY A C 1
ATOM 781 O O . GLY A 1 99 ? 15.960 -8.567 -19.329 1.00 63.19 99 GLY A O 1
ATOM 782 N N . ARG A 1 100 ? 14.650 -9.511 -17.773 1.00 56.78 100 ARG A N 1
ATOM 783 C CA . ARG A 1 100 ? 15.731 -9.638 -16.764 1.00 56.78 100 ARG A CA 1
ATOM 784 C C . ARG A 1 100 ? 16.091 -11.054 -16.317 1.00 56.78 100 ARG A C 1
ATOM 786 O O . ARG A 1 100 ? 17.177 -11.226 -15.769 1.00 56.78 100 ARG A O 1
ATOM 793 N N . ASP A 1 101 ? 15.275 -12.061 -16.616 1.00 54.28 101 ASP A N 1
ATOM 794 C CA . ASP A 1 101 ? 15.565 -13.448 -16.215 1.00 54.28 101 ASP A CA 1
ATOM 795 C C . ASP A 1 101 ? 16.786 -14.046 -16.941 1.00 54.28 101 ASP A C 1
ATOM 797 O O . ASP A 1 101 ? 17.428 -14.963 -16.439 1.00 54.28 101 ASP A O 1
ATOM 801 N N . GLN A 1 102 ? 17.174 -13.488 -18.091 1.00 50.50 102 GLN A N 1
ATOM 802 C CA . GLN A 1 102 ? 18.313 -13.970 -18.887 1.00 50.50 102 GLN A CA 1
ATOM 803 C C . GLN A 1 102 ? 19.666 -13.380 -18.455 1.00 50.50 102 GLN A C 1
ATOM 805 O O . GLN A 1 102 ? 20.707 -13.853 -18.904 1.00 50.50 102 GLN A O 1
ATOM 810 N N . GLN A 1 103 ? 19.678 -12.366 -17.580 1.00 47.50 103 GLN A N 1
ATOM 811 C CA . GLN A 1 103 ? 20.903 -11.690 -17.131 1.00 47.50 103 GLN A CA 1
ATOM 812 C C . GLN A 1 103 ? 21.166 -11.881 -15.631 1.00 47.50 103 GLN A C 1
ATOM 814 O O . GLN A 1 103 ? 21.813 -11.060 -14.983 1.00 47.50 103 GLN A O 1
ATOM 819 N N . LEU A 1 104 ? 20.696 -12.991 -15.066 1.00 48.62 104 LEU A N 1
ATOM 820 C CA . LEU A 1 104 ? 21.190 -13.498 -13.791 1.00 48.62 104 LEU A CA 1
ATOM 821 C C . LEU A 1 104 ? 22.409 -14.377 -14.080 1.00 48.62 104 LEU A C 1
ATOM 823 O O . LEU A 1 104 ? 22.319 -15.599 -14.167 1.00 48.62 104 LEU A O 1
ATOM 827 N N . GLY A 1 105 ? 23.566 -13.737 -14.269 1.00 43.78 105 GLY A N 1
ATOM 828 C CA . GLY A 1 105 ? 24.841 -14.443 -14.153 1.00 43.78 105 GLY A CA 1
ATOM 829 C C . GLY A 1 105 ? 24.908 -15.130 -12.781 1.00 43.78 105 GLY A C 1
ATOM 830 O O . GLY A 1 105 ? 24.391 -14.570 -11.810 1.00 43.78 105 GLY A O 1
ATOM 831 N N . PRO A 1 106 ? 25.485 -16.341 -12.684 1.00 41.59 106 PRO A N 1
ATOM 832 C CA . PRO A 1 106 ? 25.441 -17.122 -11.459 1.00 41.59 106 PRO A CA 1
ATOM 833 C C . PRO A 1 106 ? 26.062 -16.317 -10.321 1.00 41.59 106 PRO A C 1
ATOM 835 O O . PRO A 1 106 ? 27.218 -15.893 -10.385 1.00 41.59 106 PRO A O 1
ATOM 838 N N . ALA A 1 107 ? 25.273 -16.114 -9.274 1.00 53.16 107 ALA A N 1
ATOM 839 C CA . ALA A 1 107 ? 25.684 -15.467 -8.044 1.00 53.16 107 ALA A CA 1
ATOM 840 C C . ALA A 1 107 ? 26.587 -16.391 -7.209 1.00 53.16 107 ALA A C 1
ATOM 842 O O . ALA A 1 107 ? 26.347 -16.505 -6.026 1.00 53.16 107 ALA A O 1
ATOM 843 N N . ASP A 1 108 ? 27.584 -17.064 -7.803 1.00 51.53 108 ASP A N 1
ATOM 844 C CA . ASP A 1 108 ? 28.525 -17.958 -7.107 1.00 51.53 108 ASP A CA 1
ATOM 845 C C . ASP A 1 108 ? 29.748 -18.311 -7.985 1.00 51.53 108 ASP A C 1
ATOM 847 O O . ASP A 1 108 ? 29.899 -19.438 -8.450 1.00 51.53 108 ASP A O 1
ATOM 851 N N . SER A 1 109 ? 30.671 -17.371 -8.219 1.00 50.19 109 SER A N 1
ATOM 852 C CA . SER A 1 109 ? 32.041 -17.727 -8.646 1.00 50.19 109 SER A CA 1
ATOM 853 C C . SER A 1 109 ? 33.029 -16.568 -8.504 1.00 50.19 109 SER A C 1
ATOM 855 O O . SER A 1 109 ? 33.439 -15.950 -9.481 1.00 50.19 109 SER A O 1
A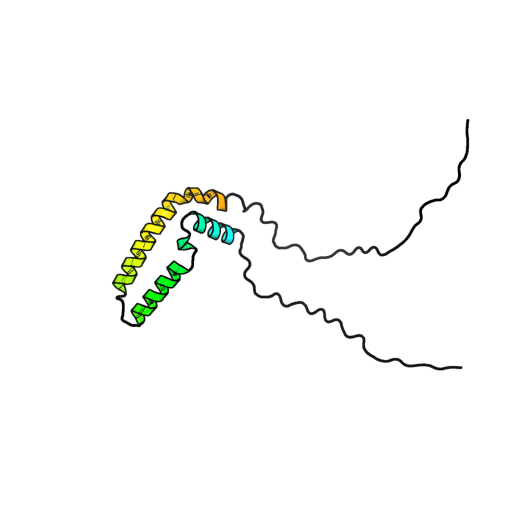TOM 857 N N . ALA A 1 110 ? 33.467 -16.299 -7.275 1.00 44.84 110 ALA A N 1
ATOM 858 C CA . ALA A 1 110 ? 34.755 -15.643 -7.034 1.00 44.84 110 ALA A CA 1
ATOM 859 C C . ALA A 1 110 ? 35.389 -16.146 -5.728 1.00 44.84 110 ALA A C 1
ATOM 861 O O . ALA A 1 110 ? 35.790 -15.376 -4.859 1.00 44.84 110 ALA A O 1
ATOM 862 N N . ARG A 1 111 ? 35.493 -17.473 -5.592 1.00 50.03 111 ARG A N 1
ATOM 863 C CA . ARG A 1 111 ? 36.392 -18.123 -4.634 1.00 50.03 111 ARG A CA 1
ATOM 864 C C . ARG A 1 111 ? 37.373 -18.986 -5.425 1.00 50.03 111 ARG A C 1
ATOM 866 O O . ARG A 1 111 ? 36.984 -20.009 -5.971 1.00 50.03 111 ARG A O 1
ATOM 873 N N . GLY A 1 112 ? 38.635 -18.565 -5.491 1.00 36.16 112 GLY A N 1
ATOM 874 C CA . GLY A 1 112 ? 39.730 -19.379 -6.036 1.00 36.16 112 GLY A CA 1
ATOM 875 C C . GLY A 1 112 ? 40.706 -18.580 -6.893 1.00 36.16 112 GLY A C 1
ATOM 876 O O . GLY A 1 112 ? 40.435 -18.289 -8.052 1.00 36.16 112 GLY A O 1
ATOM 877 N N . GLY A 1 113 ? 41.843 -18.204 -6.310 1.00 40.72 113 GLY A N 1
ATOM 878 C CA . GLY A 1 113 ? 42.844 -17.361 -6.953 1.00 40.72 113 GLY A CA 1
ATOM 879 C C . GLY A 1 113 ? 43.761 -18.060 -7.959 1.00 40.72 113 GLY A C 1
ATOM 880 O O . GLY A 1 113 ? 43.989 -19.264 -7.911 1.00 40.72 113 GLY A O 1
ATOM 881 N N . ARG A 1 114 ? 44.378 -17.229 -8.802 1.00 39.84 114 ARG A N 1
ATOM 882 C CA . ARG A 1 114 ? 45.727 -17.364 -9.377 1.00 39.84 114 ARG A CA 1
ATOM 883 C C . ARG A 1 114 ? 46.251 -15.923 -9.457 1.00 39.84 114 ARG A C 1
ATOM 885 O O . ARG A 1 114 ? 45.632 -15.091 -10.097 1.00 39.84 114 ARG A O 1
ATOM 892 N N . GLY A 1 115 ? 47.266 -15.492 -8.715 1.00 39.47 115 GLY A N 1
ATOM 893 C CA . GLY A 1 115 ? 48.565 -16.138 -8.583 1.00 39.47 115 GLY A CA 1
ATOM 894 C C . GLY A 1 115 ? 49.387 -15.823 -9.832 1.00 39.47 115 GLY A C 1
ATOM 895 O O . GLY A 1 115 ? 49.439 -16.640 -10.741 1.00 39.47 115 GLY A O 1
ATOM 896 N N . GLY A 1 116 ? 49.982 -14.628 -9.901 1.00 37.66 116 GLY A N 1
ATOM 897 C C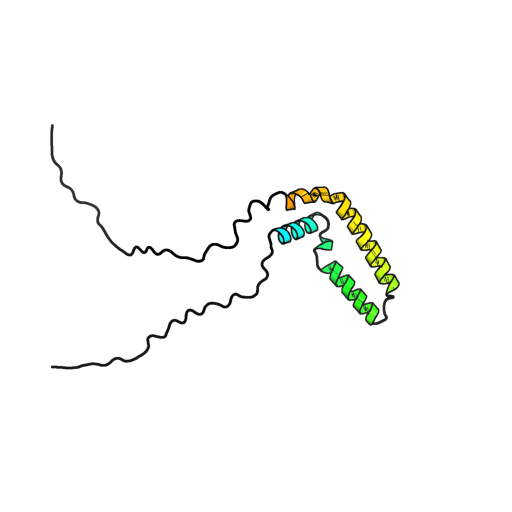A . GLY A 1 116 ? 50.801 -14.215 -11.043 1.00 37.66 116 GLY A CA 1
ATOM 898 C C . GLY A 1 116 ? 51.369 -12.810 -10.883 1.00 37.66 116 GLY A C 1
ATOM 899 O O . GLY A 1 116 ? 50.899 -11.868 -11.508 1.00 37.66 116 GLY A O 1
ATOM 900 N N . GLY A 1 117 ? 52.360 -12.654 -10.004 1.00 39.81 117 GLY A N 1
ATOM 901 C CA . GLY A 1 117 ? 53.071 -11.392 -9.837 1.00 39.81 117 GLY A CA 1
ATOM 902 C C . GLY A 1 117 ? 53.967 -11.055 -11.030 1.00 39.81 117 GLY A C 1
ATOM 903 O O . GLY A 1 117 ? 54.575 -11.941 -11.623 1.00 39.81 117 GLY A O 1
ATOM 904 N N . ARG A 1 118 ? 54.141 -9.759 -11.304 1.00 40.12 118 ARG A N 1
ATOM 905 C CA . ARG A 1 118 ? 55.383 -9.226 -11.879 1.00 40.12 118 ARG A CA 1
ATOM 906 C C . ARG A 1 118 ? 55.761 -7.921 -11.191 1.00 40.12 118 ARG A C 1
ATOM 908 O O . ARG A 1 118 ? 55.205 -6.859 -11.442 1.00 40.12 118 ARG A O 1
ATOM 915 N N . ARG A 1 119 ? 56.745 -8.052 -10.300 1.00 39.28 119 ARG A N 1
ATOM 916 C CA . ARG A 1 119 ? 57.686 -6.994 -9.945 1.00 39.28 119 ARG A CA 1
ATOM 917 C C . ARG A 1 119 ? 58.527 -6.650 -11.175 1.00 39.28 119 ARG A C 1
ATOM 919 O O . ARG A 1 119 ? 59.015 -7.556 -11.838 1.00 39.28 119 ARG A O 1
ATOM 926 N N . GLY A 1 120 ? 58.819 -5.362 -11.316 1.00 36.22 120 GLY A N 1
ATOM 927 C CA . GLY A 1 120 ? 60.190 -4.907 -11.530 1.00 36.22 120 GLY A CA 1
ATOM 928 C C . GLY A 1 120 ? 60.646 -4.695 -12.972 1.00 36.22 120 GLY A C 1
ATOM 929 O O . GLY A 1 120 ? 60.832 -5.640 -13.721 1.00 36.22 120 GLY A O 1
ATOM 930 N N . GLY A 1 121 ? 61.014 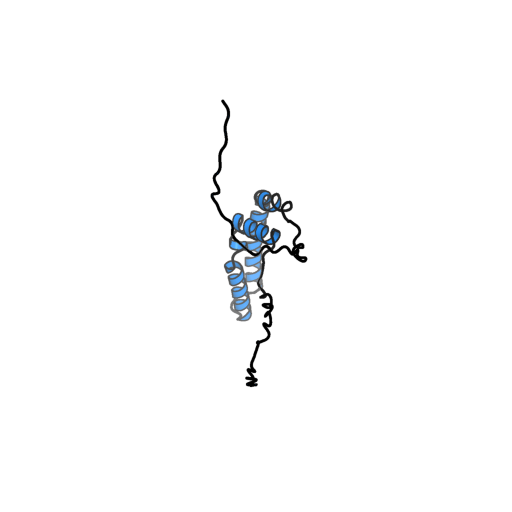-3.443 -13.251 1.00 34.34 121 GLY A N 1
ATOM 931 C CA . GLY A 1 121 ? 62.404 -3.154 -13.601 1.00 34.34 121 GLY A CA 1
ATOM 932 C C . GLY A 1 121 ? 62.758 -3.033 -15.084 1.00 34.34 121 GLY A C 1
ATOM 933 O O . GLY A 1 121 ? 62.991 -4.028 -15.748 1.00 34.34 121 GLY A O 1
ATOM 934 N N . ARG A 1 122 ? 62.987 -1.776 -15.488 1.00 38.28 122 ARG A N 1
ATOM 935 C CA . ARG A 1 122 ? 64.252 -1.269 -16.063 1.00 38.28 122 ARG A CA 1
ATOM 936 C C . ARG A 1 122 ? 64.737 -1.843 -17.411 1.00 38.28 122 ARG A C 1
ATOM 938 O O . ARG A 1 122 ? 65.191 -2.973 -17.497 1.00 38.28 122 ARG A O 1
ATOM 945 N N . GLY A 1 123 ? 64.846 -0.948 -18.393 1.00 36.62 123 GLY A N 1
ATOM 946 C CA . GLY A 1 123 ? 65.678 -1.071 -19.601 1.00 36.62 123 GLY A CA 1
ATOM 947 C C . GLY A 1 123 ? 65.060 -0.211 -20.705 1.00 36.62 123 GLY A C 1
ATOM 948 O O . GLY A 1 123 ? 63.910 -0.427 -21.047 1.00 36.62 123 GLY A O 1
ATOM 949 N N . GLY A 1 124 ? 65.661 0.864 -21.208 1.00 40.16 124 GLY A N 1
ATOM 950 C CA . GLY A 1 124 ? 67.055 1.016 -21.617 1.00 40.16 124 GLY A CA 1
ATOM 951 C C . GLY A 1 124 ? 67.037 1.211 -23.135 1.00 40.16 124 GLY A C 1
ATOM 952 O O . GLY A 1 124 ? 67.202 0.250 -23.873 1.00 40.16 124 GLY A O 1
ATOM 953 N N . ALA A 1 125 ? 66.725 2.428 -23.587 1.00 39.91 125 ALA A N 1
ATOM 954 C CA . ALA A 1 125 ? 66.646 2.778 -25.002 1.00 39.91 125 ALA A CA 1
ATOM 955 C C . ALA A 1 125 ? 67.981 3.360 -25.486 1.00 39.91 125 ALA A C 1
ATOM 957 O O . ALA A 1 125 ? 68.527 4.255 -24.845 1.00 39.91 125 ALA A O 1
ATOM 958 N N . GLY A 1 126 ? 68.448 2.882 -26.643 1.00 36.06 126 GLY A N 1
ATOM 959 C CA . GLY A 1 126 ? 69.408 3.592 -27.492 1.00 36.06 126 GLY A CA 1
ATOM 960 C C . GLY A 1 126 ? 70.817 3.001 -27.533 1.00 36.06 126 GLY A C 1
ATOM 961 O O . GLY A 1 126 ? 71.727 3.535 -26.911 1.00 36.06 126 GLY A O 1
ATOM 962 N N . GLY A 1 127 ? 71.007 1.941 -28.322 1.00 37.09 127 GLY A N 1
ATOM 963 C CA . GLY A 1 127 ? 72.314 1.516 -28.830 1.00 37.09 127 GLY A CA 1
ATOM 964 C C . GLY A 1 127 ? 72.324 1.626 -30.354 1.00 37.09 127 GLY A C 1
ATOM 965 O O . GLY A 1 127 ? 71.486 1.016 -31.013 1.00 37.09 127 GLY A O 1
ATOM 966 N N . GLY A 1 128 ? 73.225 2.448 -30.894 1.00 36.41 128 GLY A N 1
ATOM 967 C CA . GLY A 1 128 ? 73.463 2.601 -32.329 1.00 36.41 128 GLY A CA 1
ATOM 968 C C . GLY A 1 128 ? 74.495 1.616 -32.884 1.00 36.41 128 GLY A C 1
ATOM 969 O O . GLY A 1 128 ? 75.172 0.917 -32.134 1.00 36.41 128 GLY A O 1
ATOM 970 N N . GLY A 1 129 ? 74.642 1.617 -34.212 1.00 37.53 129 GLY A N 1
ATOM 971 C CA . GLY A 1 129 ? 75.720 0.929 -34.931 1.00 37.53 129 GLY A CA 1
ATOM 972 C C . GLY A 1 129 ? 75.264 0.396 -36.289 1.00 37.53 129 GLY A C 1
ATOM 973 O O . GLY A 1 129 ? 74.454 -0.517 -36.340 1.00 37.53 129 GLY A O 1
ATOM 974 N N . GLY A 1 130 ? 75.751 1.014 -37.371 1.00 38.09 130 GLY A N 1
ATOM 975 C CA . GLY A 1 130 ? 75.290 0.836 -38.755 1.00 38.09 130 GLY A CA 1
ATOM 976 C C . GLY A 1 130 ? 76.009 -0.232 -39.590 1.00 38.09 130 GLY A C 1
ATOM 977 O O . GLY A 1 130 ? 76.789 -1.022 -39.067 1.00 38.09 130 GLY A O 1
ATOM 978 N N . GLY A 1 131 ? 75.799 -0.185 -40.917 1.00 39.31 131 GLY A N 1
ATOM 979 C CA . GLY A 1 131 ? 76.698 -0.843 -41.877 1.00 39.31 131 GLY A CA 1
ATOM 980 C C . GLY A 1 131 ? 76.133 -1.331 -43.224 1.00 39.31 131 GLY A C 1
ATOM 981 O O . GLY A 1 131 ? 75.919 -2.524 -43.359 1.00 39.31 131 GLY A O 1
ATOM 982 N N . ARG A 1 132 ? 76.132 -0.430 -44.226 1.00 39.81 132 ARG A N 1
ATOM 983 C CA . ARG A 1 132 ? 76.594 -0.602 -45.635 1.00 39.81 132 ARG A CA 1
ATOM 984 C C . ARG A 1 132 ? 75.764 -1.343 -46.716 1.00 39.81 132 ARG A C 1
ATOM 986 O O . ARG A 1 132 ? 75.035 -2.286 -46.444 1.00 39.81 132 ARG A O 1
ATOM 993 N N . CYS A 1 133 ? 76.094 -0.911 -47.952 1.00 38.53 133 CYS A N 1
ATOM 994 C CA . CYS A 1 133 ? 75.821 -1.417 -49.316 1.00 38.53 133 CYS A CA 1
ATOM 995 C C . CYS A 1 133 ? 74.524 -0.857 -49.943 1.00 38.53 133 CYS A C 1
ATOM 997 O O . CYS A 1 133 ? 73.469 -1.009 -49.345 1.00 38.53 133 CYS A O 1
ATOM 999 N N . ALA A 1 134 ? 74.492 -0.199 -51.108 1.00 40.75 134 ALA A N 1
ATOM 1000 C CA . ALA A 1 134 ? 75.463 0.084 -52.171 1.00 40.75 134 ALA A CA 1
ATOM 1001 C C . ALA A 1 134 ? 75.105 1.425 -52.845 1.00 40.75 134 ALA A C 1
ATOM 1003 O O . ALA A 1 134 ? 73.939 1.855 -52.686 1.00 40.75 134 ALA A O 1
#

InterPro domains:
  IPR000380 DNA topoisomerase, type IA [PTHR11390] (21-100)
  IPR013497 DNA topoisomerase, type IA, central [PS52039] (1-83)
  IPR013824 DNA topoisomerase, type IA, central region, subdomain 1 [G3DSA:1.10.460.10] (11-99)
  IPR023405 DNA topoisomerase, type IA, core domain [SSF56712] (22-86)

Secondary structure (DSSP, 8-state):
-------------------PPP------HHHHHHHHHHHHH-HHHHSHHHHHHHHHHHHHHHTTSS-HHHHHHHHHHHHHHHHHHHHHTGGGGHHHHSSSGGG---S---------------------------

Sequence (134 aa):
KGKGKGKGGAAEGKGSQERVASRHMVPTPLGLSFCAAFEELDPELSRPPIRAFMEQQVQQIADGLLDKDEVVGQNLERFHGKFHAFRDQLWRLERFFTGRDQQLGPADSARGGRGGGRRGGRGGAGGGGGGRCA

pLDDT: mean 72.85, std 25.64, range [31.45, 98.06]

Radius of gyration: 34.54 Å; chains: 1; bounding box: 103×26×74 Å